Protein AF-A0A0Q9LG04-F1 (afdb_monomer)

Radius of gyration: 15.69 Å; Cα contacts (8 Å, |Δi|>4): 41; chains: 1; bounding box: 38×24×46 Å

Solvent-accessible surface area (backbone atoms only — not comparable to full-atom values): 4092 Å² total; per-residue (Å²): 111,70,67,59,53,50,52,52,51,51,52,52,50,52,52,51,51,51,30,52,49,45,30,51,51,32,46,54,27,44,78,68,76,52,57,61,67,51,74,58,96,90,46,73,49,62,52,34,69,56,53,19,49,50,58,45,48,50,51,70,52,51,49,58,52,50,53,53,59,58,71,76,108

Sequence (73 aa):
MYTSVLGGLLVVVVLGATSLWVLQDARSRVQLHRPVVATFGGLTVERPEVWAALCLLLVVLFLPLYLVARSAQ

Mean predicted aligned error: 5.03 Å

pLDDT: mean 89.34, std 6.56, range [60.78, 95.81]

Secondary structure (DSSP, 8-state):
-HHHHHHHHHHHHHHHHHHHHHHHHHHHHHHTT----EEETTEEE--HHHHHHHHHHHHHHHHHHHHHHHHT-

Foldseek 3Di:
DVVVVVVVVVVVVVLVVVLVVQLVVQVVCVVVVRHDWDDDPNDIDGHSNVRSVVSSVCCVPVVVVVVVVVVVD

Structure (mmCIF, N/CA/C/O backbone):
data_AF-A0A0Q9LG04-F1
#
_entry.id   AF-A0A0Q9LG04-F1
#
loop_
_atom_site.group_PDB
_atom_site.id
_atom_site.type_symbol
_atom_site.label_atom_id
_atom_site.label_alt_id
_atom_site.label_comp_id
_atom_site.label_asym_id
_atom_site.label_entity_id
_atom_site.label_seq_id
_atom_site.pdbx_PDB_ins_code
_atom_site.Cartn_x
_atom_site.Cartn_y
_atom_site.Cartn_z
_atom_site.occupancy
_atom_site.B_iso_or_equiv
_atom_site.auth_seq_id
_atom_site.auth_comp_id
_atom_site.auth_asym_id
_atom_site.auth_atom_id
_atom_site.pdbx_PDB_model_num
ATOM 1 N N . MET A 1 1 ? 22.002 8.083 -15.292 1.00 60.97 1 MET A N 1
ATOM 2 C CA . MET A 1 1 ? 22.031 7.126 -14.158 1.00 60.97 1 MET A CA 1
ATOM 3 C C . MET A 1 1 ? 21.516 7.752 -12.862 1.00 60.97 1 MET A C 1
ATOM 5 O O . MET A 1 1 ? 20.579 7.200 -12.307 1.00 60.97 1 MET A O 1
ATOM 9 N N . TYR A 1 2 ? 22.024 8.908 -12.408 1.00 66.38 2 TYR A N 1
ATOM 10 C CA . TYR A 1 2 ? 21.535 9.569 -11.178 1.00 66.38 2 TYR A CA 1
ATOM 11 C C . TYR A 1 2 ? 20.034 9.895 -11.179 1.00 66.38 2 TYR A C 1
ATOM 13 O O . TYR A 1 2 ? 19.365 9.683 -10.175 1.00 66.38 2 TYR A O 1
ATOM 21 N N . THR A 1 3 ? 19.491 10.348 -12.309 1.00 73.12 3 THR A N 1
ATOM 22 C CA . THR A 1 3 ? 18.063 10.671 -12.467 1.00 73.12 3 THR A CA 1
ATOM 23 C C . THR A 1 3 ? 17.151 9.457 -12.282 1.00 73.12 3 THR A C 1
ATOM 25 O O . THR A 1 3 ? 16.109 9.567 -11.646 1.00 73.12 3 THR A O 1
ATOM 28 N N . SER A 1 4 ? 17.563 8.284 -12.770 1.00 80.06 4 SER A N 1
ATOM 29 C CA . SER A 1 4 ? 16.824 7.025 -12.604 1.00 80.06 4 SER A CA 1
ATOM 30 C C . SER A 1 4 ? 16.835 6.542 -11.153 1.00 80.06 4 SER A C 1
ATOM 32 O O . SER A 1 4 ? 15.809 6.092 -10.650 1.00 80.06 4 SER A O 1
ATOM 34 N N . VAL A 1 5 ? 17.973 6.680 -10.464 1.00 86.19 5 VAL A N 1
ATOM 35 C CA . VAL A 1 5 ? 18.098 6.323 -9.041 1.00 86.19 5 VAL A CA 1
ATOM 36 C C . VAL A 1 5 ? 17.246 7.252 -8.178 1.00 86.19 5 VAL A C 1
ATOM 38 O O . VAL A 1 5 ? 16.485 6.768 -7.347 1.00 86.19 5 VAL A O 1
ATOM 41 N N . LEU A 1 6 ? 17.310 8.566 -8.417 1.00 89.88 6 LEU A N 1
ATOM 42 C CA . LEU A 1 6 ? 16.469 9.561 -7.741 1.00 89.88 6 LEU A CA 1
ATOM 43 C C . LEU A 1 6 ? 14.980 9.301 -7.974 1.00 89.88 6 LEU A C 1
ATOM 45 O O . LEU A 1 6 ? 14.209 9.3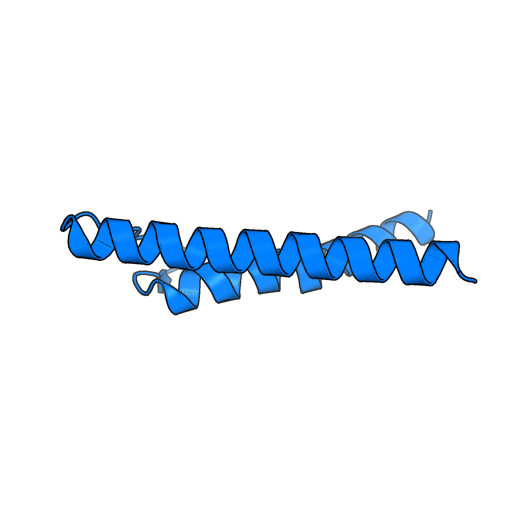31 -7.021 1.00 89.88 6 LEU A O 1
ATOM 49 N N . GLY A 1 7 ? 14.588 9.001 -9.214 1.00 86.56 7 GLY A N 1
ATOM 50 C CA . GLY A 1 7 ? 13.208 8.655 -9.546 1.00 86.56 7 GLY A CA 1
ATOM 51 C C . GLY A 1 7 ? 12.721 7.423 -8.783 1.00 86.56 7 GLY A C 1
ATOM 52 O O . GLY A 1 7 ? 11.659 7.466 -8.166 1.00 86.56 7 GLY 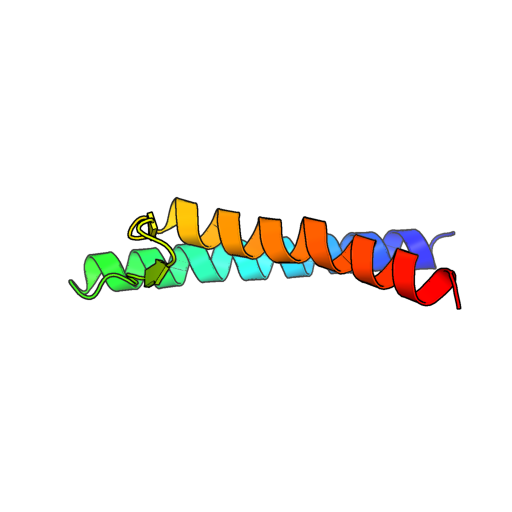A O 1
ATOM 53 N N . GLY A 1 8 ? 13.521 6.353 -8.753 1.00 87.12 8 GLY A N 1
ATOM 54 C CA . GLY A 1 8 ? 13.206 5.147 -7.982 1.00 87.12 8 GLY A CA 1
ATOM 55 C C . GLY A 1 8 ? 13.084 5.419 -6.481 1.00 87.12 8 GLY A C 1
ATOM 56 O O . GLY A 1 8 ? 12.116 4.994 -5.854 1.00 87.12 8 GLY A O 1
ATOM 57 N N . LEU A 1 9 ? 14.016 6.189 -5.912 1.00 90.88 9 LEU A N 1
ATOM 58 C CA . LEU A 1 9 ? 13.988 6.594 -4.504 1.00 90.88 9 LEU A CA 1
ATOM 59 C C . LEU A 1 9 ? 12.730 7.395 -4.163 1.00 90.88 9 LEU A C 1
ATOM 61 O O . LEU A 1 9 ? 12.092 7.131 -3.147 1.00 90.88 9 LEU A O 1
ATOM 65 N N . LEU A 1 10 ? 12.344 8.334 -5.027 1.00 91.25 10 LEU A N 1
ATOM 66 C CA . LEU A 1 10 ? 11.156 9.162 -4.835 1.00 91.25 10 LEU A CA 1
ATOM 67 C C . LEU A 1 10 ? 9.887 8.299 -4.830 1.00 91.25 10 LEU A C 1
ATOM 69 O O . LEU A 1 10 ? 9.050 8.453 -3.943 1.00 91.25 10 LEU A O 1
ATOM 73 N N . VAL A 1 11 ? 9.785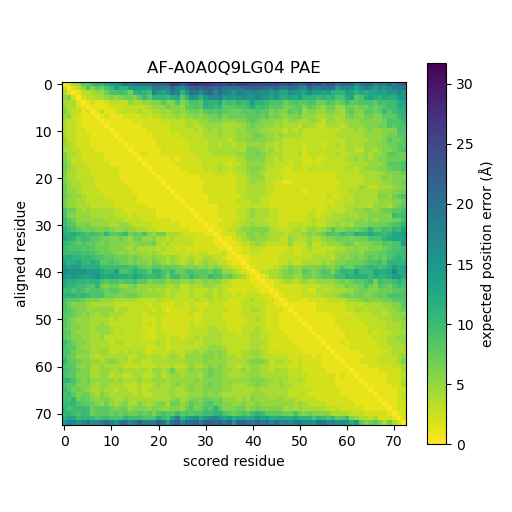 7.330 -5.745 1.00 88.38 11 VAL A N 1
ATOM 74 C CA . VAL A 1 11 ? 8.676 6.361 -5.760 1.00 88.38 11 VAL A CA 1
ATOM 75 C C . VAL A 1 11 ? 8.626 5.562 -4.458 1.00 88.38 11 VAL A C 1
ATOM 77 O O . VAL A 1 11 ? 7.561 5.460 -3.855 1.00 88.38 11 VAL A O 1
ATOM 80 N N . VAL A 1 12 ? 9.761 5.044 -3.978 1.00 89.69 12 VAL A N 1
ATOM 81 C CA . VAL A 1 12 ? 9.819 4.289 -2.713 1.00 89.69 12 VAL A CA 1
ATOM 82 C C . VAL A 1 12 ? 9.390 5.153 -1.525 1.00 89.69 12 VAL A C 1
ATOM 84 O O . VAL A 1 12 ? 8.609 4.695 -0.692 1.00 89.69 12 VAL A O 1
ATOM 87 N N . VAL A 1 13 ? 9.848 6.406 -1.456 1.00 93.62 13 VAL A N 1
ATOM 88 C CA . VAL A 1 13 ? 9.482 7.341 -0.381 1.00 93.62 13 VAL A CA 1
ATOM 89 C C . VAL A 1 13 ? 7.986 7.643 -0.400 1.00 93.62 13 VAL A C 1
ATOM 91 O O . VAL A 1 13 ? 7.344 7.569 0.645 1.00 93.62 13 VAL A O 1
ATOM 94 N N . VAL A 1 14 ? 7.417 7.936 -1.573 1.00 91.81 14 VAL A N 1
ATOM 95 C CA . VAL A 1 14 ? 5.979 8.210 -1.713 1.00 91.81 14 VAL A CA 1
ATOM 96 C C . VAL A 1 14 ? 5.163 6.985 -1.312 1.00 91.81 14 VAL A C 1
ATOM 98 O O . VAL A 1 14 ? 4.250 7.107 -0.502 1.00 91.81 14 VAL A O 1
ATOM 101 N N . LEU A 1 15 ? 5.529 5.794 -1.791 1.00 90.88 15 LEU A N 1
ATOM 102 C CA . LEU A 1 15 ? 4.838 4.554 -1.434 1.00 90.88 15 LEU A CA 1
ATOM 103 C C . LEU A 1 15 ? 4.915 4.246 0.059 1.00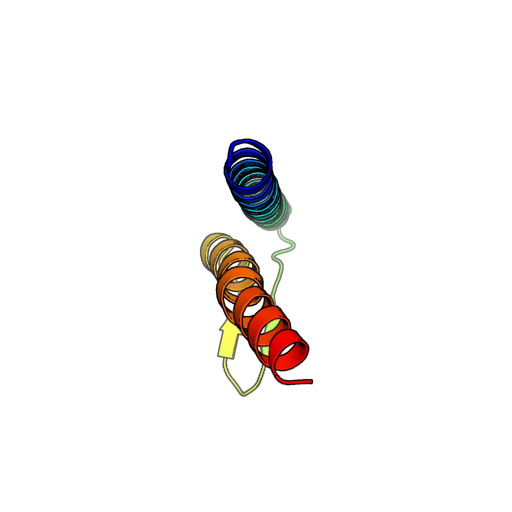 90.88 15 LEU A C 1
ATOM 105 O O . LEU A 1 15 ? 3.904 3.878 0.660 1.00 90.88 15 LEU A O 1
ATOM 109 N N . GLY A 1 16 ? 6.088 4.423 0.669 1.00 91.75 16 GLY A N 1
ATOM 110 C CA . GLY A 1 16 ? 6.275 4.253 2.105 1.00 91.75 16 GLY A CA 1
ATOM 111 C C . GLY A 1 16 ? 5.423 5.235 2.907 1.00 91.75 16 GLY A C 1
ATOM 112 O O . GLY A 1 16 ? 4.683 4.819 3.797 1.00 91.75 16 GLY A O 1
ATOM 113 N N . ALA A 1 17 ? 5.460 6.521 2.550 1.00 94.31 17 ALA A N 1
ATOM 114 C CA . ALA A 1 17 ? 4.681 7.563 3.210 1.00 94.31 17 ALA A CA 1
ATOM 115 C C . ALA A 1 17 ? 3.170 7.312 3.094 1.00 94.31 17 ALA A C 1
ATOM 117 O O . ALA A 1 17 ? 2.463 7.367 4.099 1.00 94.31 17 ALA A O 1
ATOM 118 N N . THR A 1 18 ? 2.672 6.967 1.903 1.00 92.44 18 THR A N 1
ATOM 119 C CA . THR A 1 18 ? 1.256 6.639 1.696 1.00 92.44 18 THR A CA 1
ATOM 120 C C . THR A 1 18 ? 0.848 5.393 2.479 1.00 92.44 18 THR A C 1
ATOM 122 O O . THR A 1 18 ? -0.197 5.402 3.123 1.00 92.44 18 THR A O 1
ATOM 125 N N . SER A 1 19 ? 1.672 4.341 2.495 1.00 91.62 19 SER A N 1
ATOM 126 C CA . SER A 1 19 ? 1.367 3.105 3.236 1.00 91.62 19 SER A CA 1
ATOM 127 C C . SER A 1 19 ? 1.317 3.343 4.748 1.00 91.62 19 SER A C 1
ATOM 129 O O . SER A 1 19 ? 0.422 2.844 5.430 1.00 91.62 19 SER A O 1
ATOM 131 N N . LEU A 1 20 ? 2.248 4.146 5.274 1.00 94.62 20 LEU A N 1
ATOM 132 C CA . LEU A 1 20 ? 2.252 4.558 6.678 1.00 94.62 20 LEU A CA 1
ATOM 133 C C . LEU A 1 20 ? 1.030 5.411 7.020 1.00 94.62 20 LEU A C 1
ATOM 135 O O . LEU A 1 20 ? 0.412 5.192 8.060 1.00 94.62 20 LEU A O 1
ATOM 139 N N . TRP A 1 21 ? 0.656 6.340 6.141 1.00 95.56 21 TRP A N 1
ATOM 140 C CA . TRP A 1 21 ? -0.538 7.159 6.318 1.00 95.56 21 TRP A CA 1
ATOM 141 C C . TRP A 1 21 ? -1.814 6.306 6.348 1.00 95.56 21 TRP A C 1
ATOM 143 O O . TRP A 1 21 ? -2.618 6.459 7.264 1.00 95.56 21 TRP A O 1
ATOM 153 N N . VAL A 1 22 ? -1.961 5.342 5.429 1.00 93.69 22 VAL A N 1
ATOM 154 C CA . VAL A 1 22 ? -3.092 4.392 5.420 1.00 93.69 22 VAL A CA 1
ATOM 155 C C . VAL A 1 22 ? -3.154 3.601 6.727 1.00 93.69 22 VAL A C 1
ATOM 157 O O . VAL A 1 22 ? -4.226 3.459 7.313 1.00 93.69 22 VAL A O 1
ATOM 160 N N . LEU A 1 23 ? -2.010 3.121 7.224 1.00 93.81 23 LEU A N 1
ATOM 161 C CA . LEU A 1 23 ? -1.948 2.401 8.496 1.00 93.81 23 LEU A CA 1
ATOM 162 C C . LEU A 1 23 ? -2.390 3.282 9.674 1.00 93.81 23 LEU A C 1
ATOM 164 O O . LEU A 1 23 ? -3.151 2.834 10.533 1.00 93.81 23 LEU A O 1
ATOM 168 N N . GLN A 1 24 ? -1.906 4.523 9.731 1.00 95.62 24 GLN A N 1
ATOM 169 C CA . GLN A 1 24 ? -2.235 5.472 10.796 1.00 95.62 24 GLN A CA 1
ATOM 170 C C . GLN A 1 24 ? -3.711 5.880 10.771 1.00 95.62 24 GLN A C 1
ATOM 172 O O . GLN A 1 24 ? -4.345 5.908 11.827 1.00 95.62 24 GLN A O 1
ATOM 177 N N . ASP A 1 25 ? -4.273 6.144 9.591 1.00 94.69 25 ASP A N 1
ATOM 178 C CA . ASP A 1 25 ? -5.694 6.461 9.421 1.00 94.69 25 ASP A CA 1
ATOM 179 C C . ASP A 1 25 ? -6.568 5.270 9.839 1.00 94.69 25 ASP A C 1
ATOM 181 O O . ASP A 1 25 ? -7.452 5.418 10.686 1.00 94.69 25 ASP A O 1
ATOM 185 N N . ALA A 1 26 ? -6.259 4.061 9.358 1.00 92.94 26 ALA A N 1
ATOM 186 C CA . ALA A 1 26 ? -7.007 2.860 9.717 1.00 92.94 26 ALA A CA 1
ATOM 187 C C . ALA A 1 26 ? -6.942 2.564 11.228 1.00 92.94 26 ALA A C 1
ATOM 189 O O . ALA A 1 26 ? -7.961 2.234 11.834 1.00 92.94 26 ALA A O 1
ATOM 190 N N . ARG A 1 27 ? -5.781 2.748 11.873 1.00 94.62 27 ARG A N 1
ATOM 191 C CA . ARG A 1 27 ? -5.646 2.617 13.337 1.00 94.62 27 ARG A CA 1
ATOM 192 C C . ARG A 1 27 ? -6.444 3.673 14.094 1.00 94.62 27 ARG A C 1
ATOM 194 O O . ARG A 1 27 ? -7.147 3.331 15.043 1.00 94.62 27 ARG A O 1
ATOM 201 N N . SER A 1 28 ? -6.377 4.930 13.660 1.00 95.81 28 SER A N 1
ATOM 202 C CA . SER A 1 28 ? -7.155 6.027 14.253 1.00 95.81 28 SER 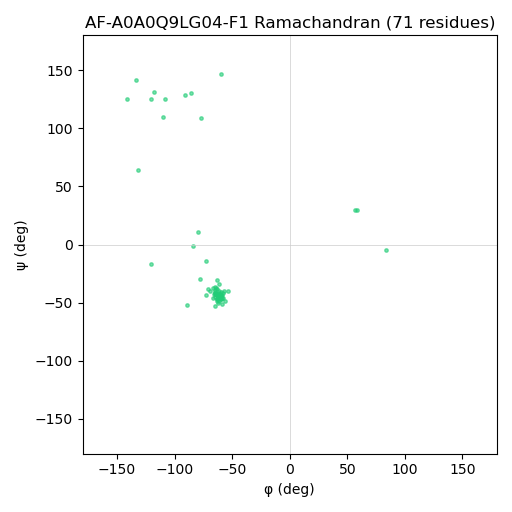A CA 1
ATOM 203 C C . SER A 1 28 ? -8.655 5.734 14.185 1.00 95.81 28 SER A C 1
ATOM 205 O O . SER A 1 28 ? -9.386 5.907 15.156 1.00 95.81 28 SER A O 1
ATOM 207 N N . ARG A 1 29 ? -9.121 5.195 13.058 1.00 93.94 29 ARG A N 1
ATOM 208 C CA . ARG A 1 29 ? -10.517 4.796 12.853 1.00 93.94 29 ARG A CA 1
ATOM 209 C C . ARG A 1 29 ? -10.961 3.628 13.729 1.00 93.94 29 ARG A C 1
ATOM 211 O O . ARG A 1 29 ? -12.084 3.646 14.231 1.00 93.94 29 ARG A O 1
ATOM 218 N N . VAL A 1 30 ? -10.085 2.650 13.965 1.00 93.12 30 VAL A N 1
ATOM 219 C CA . VAL A 1 30 ? -10.342 1.565 14.928 1.00 93.12 30 VAL A CA 1
ATOM 220 C C . VAL A 1 30 ? -10.523 2.127 16.340 1.00 93.12 30 VAL A C 1
ATOM 222 O O . VAL A 1 30 ? -11.489 1.773 17.010 1.00 93.12 30 VAL A O 1
ATOM 225 N N . GLN A 1 31 ? -9.662 3.055 16.773 1.00 93.56 31 GLN A N 1
ATOM 226 C CA . GLN A 1 31 ? -9.782 3.703 18.090 1.00 93.56 31 GLN A CA 1
ATOM 227 C C . GLN A 1 31 ? -11.093 4.497 18.235 1.00 93.56 31 GLN A C 1
ATOM 229 O O . GLN A 1 31 ? -11.708 4.513 19.300 1.00 93.56 31 GLN A O 1
ATOM 234 N N . LEU A 1 32 ? -11.567 5.098 17.142 1.00 94.06 32 LEU A N 1
ATOM 235 C CA . LEU A 1 32 ? -12.849 5.805 17.070 1.00 94.06 32 LEU A CA 1
ATOM 236 C C . LEU A 1 32 ? -14.069 4.873 16.914 1.00 94.06 32 LEU A C 1
ATOM 238 O O . LEU A 1 32 ? -15.166 5.361 16.645 1.00 94.06 32 LEU A O 1
ATOM 242 N N . HIS A 1 33 ? -13.903 3.553 17.069 1.00 91.19 33 HIS A N 1
ATOM 243 C CA . HIS A 1 33 ? -14.961 2.544 16.913 1.00 91.19 33 HIS A CA 1
ATOM 244 C C . HIS A 1 33 ? -15.656 2.585 15.537 1.00 91.19 33 HIS A C 1
ATOM 246 O O . HIS A 1 33 ? -16.831 2.244 15.402 1.00 91.19 33 HIS A O 1
ATOM 252 N N . ARG A 1 34 ? -14.933 3.010 14.493 1.00 92.12 34 ARG A N 1
ATOM 253 C CA . ARG A 1 34 ? -15.412 3.078 13.104 1.00 92.12 34 ARG A CA 1
ATOM 254 C C . ARG A 1 34 ? -14.388 2.452 12.148 1.00 92.12 34 ARG A C 1
ATOM 256 O O . ARG A 1 34 ? -13.820 3.178 11.331 1.00 92.12 34 ARG A O 1
ATOM 263 N N . PRO A 1 35 ? -14.107 1.140 12.259 1.00 90.19 35 PRO A N 1
ATOM 264 C CA . PRO A 1 35 ? -13.079 0.483 11.455 1.00 90.19 35 PRO A CA 1
ATOM 265 C C . PRO A 1 35 ? -13.369 0.596 9.954 1.00 90.19 35 PRO A C 1
ATOM 267 O O . PRO A 1 35 ? -14.522 0.572 9.522 1.00 90.19 35 PRO A O 1
ATOM 270 N N . VAL A 1 36 ? -12.307 0.692 9.152 1.00 89.69 36 VAL A N 1
ATOM 271 C CA . VAL A 1 36 ? -12.415 0.592 7.693 1.00 89.69 36 VAL A CA 1
ATOM 272 C C . VAL A 1 36 ? -12.588 -0.878 7.352 1.00 89.69 36 VAL A C 1
ATOM 274 O O . VAL A 1 36 ? -11.655 -1.666 7.501 1.00 89.69 36 VAL A O 1
ATOM 277 N N . VAL A 1 37 ? -13.786 -1.249 6.916 1.00 91.69 37 VAL A N 1
ATOM 278 C CA . VAL A 1 37 ? -14.107 -2.618 6.513 1.00 91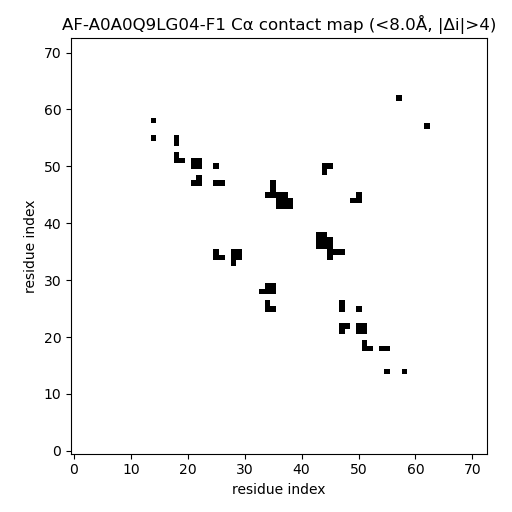.69 37 VAL A CA 1
ATOM 279 C C . VAL A 1 37 ? -14.489 -2.612 5.046 1.00 91.69 37 VAL A C 1
ATOM 281 O O . VAL A 1 37 ? -15.318 -1.809 4.620 1.00 91.69 37 VAL A O 1
ATOM 284 N N . ALA A 1 38 ? -13.903 -3.520 4.275 1.00 89.81 38 ALA A N 1
ATOM 285 C CA . ALA A 1 38 ? -14.347 -3.784 2.917 1.00 89.81 38 ALA A CA 1
ATOM 286 C C . ALA A 1 38 ? -14.464 -5.282 2.678 1.00 89.81 38 ALA A C 1
ATOM 288 O O . ALA A 1 38 ? -13.655 -6.071 3.164 1.00 89.81 38 ALA A O 1
ATOM 289 N N . THR A 1 39 ? -15.504 -5.655 1.937 1.00 90.62 39 THR A N 1
ATOM 290 C CA . THR A 1 39 ? -15.773 -7.039 1.558 1.00 90.62 39 THR A CA 1
ATOM 291 C C . THR A 1 39 ? -15.776 -7.137 0.044 1.00 90.62 39 THR A C 1
ATOM 293 O O . THR A 1 39 ? -16.514 -6.414 -0.624 1.00 90.62 39 THR A O 1
ATOM 296 N N . PHE A 1 40 ? -14.959 -8.028 -0.504 1.00 88.56 40 PHE A N 1
ATOM 297 C CA . PHE A 1 40 ? -14.870 -8.271 -1.941 1.00 88.56 40 PHE A CA 1
ATOM 298 C C . PHE A 1 40 ? -14.691 -9.766 -2.192 1.00 88.56 40 PHE A C 1
ATOM 300 O O . PHE A 1 40 ? -13.791 -10.393 -1.641 1.00 88.56 40 PHE A O 1
ATOM 307 N N . GLY A 1 41 ? -15.574 -10.356 -3.005 1.00 82.94 41 GLY A N 1
ATOM 308 C CA . GLY A 1 41 ? -15.487 -11.773 -3.382 1.00 82.94 41 GLY A CA 1
ATOM 309 C C . GLY A 1 41 ? -15.517 -12.759 -2.204 1.00 82.94 41 GLY A C 1
ATOM 310 O O . GLY A 1 41 ? -14.887 -13.806 -2.281 1.00 82.94 41 GLY A O 1
ATOM 311 N N . GLY A 1 42 ? -16.189 -12.416 -1.099 1.00 88.81 42 GLY A N 1
ATOM 312 C CA . GLY A 1 42 ? -16.225 -13.228 0.128 1.00 88.81 42 GLY A CA 1
ATOM 313 C C . GLY A 1 42 ? -15.037 -13.022 1.076 1.00 88.81 42 GLY A C 1
ATOM 314 O O . GLY A 1 42 ? -15.051 -13.548 2.186 1.00 88.81 42 GLY A O 1
ATOM 315 N N . LEU A 1 43 ? -14.035 -12.227 0.690 1.00 86.56 43 LEU A N 1
ATOM 316 C CA . LEU A 1 43 ? -12.933 -11.825 1.563 1.00 86.56 43 LEU A CA 1
ATOM 317 C C . LEU A 1 43 ? -13.290 -10.525 2.279 1.00 86.56 43 LEU A C 1
ATOM 319 O O . LEU A 1 43 ? -13.669 -9.549 1.634 1.00 86.56 43 LEU A O 1
ATOM 323 N N . THR A 1 44 ? -13.140 -10.512 3.603 1.00 91.94 44 THR A N 1
ATOM 324 C CA . THR A 1 44 ? -13.355 -9.322 4.436 1.00 91.94 44 THR A CA 1
ATOM 325 C C . THR A 1 44 ? -12.016 -8.806 4.943 1.00 91.94 44 THR A C 1
ATOM 327 O O . THR A 1 44 ? -11.251 -9.546 5.561 1.00 91.94 44 THR A O 1
ATOM 330 N N . VAL A 1 45 ? -11.734 -7.530 4.688 1.00 91.31 45 VAL A N 1
ATOM 331 C CA . VAL A 1 45 ? -10.544 -6.834 5.179 1.00 91.31 45 VAL A CA 1
ATOM 332 C C . VAL A 1 45 ? -10.968 -5.824 6.231 1.00 91.31 45 VAL A C 1
ATOM 334 O O . VAL A 1 45 ? -11.593 -4.814 5.923 1.00 91.31 45 VAL A O 1
ATOM 337 N N . GLU A 1 46 ? -10.609 -6.109 7.477 1.00 91.94 46 GLU A N 1
ATOM 338 C CA . GLU A 1 46 ? -10.925 -5.273 8.646 1.00 91.94 46 GLU A CA 1
ATOM 339 C C . GLU A 1 46 ? -9.671 -4.788 9.391 1.00 91.94 46 GLU A C 1
ATOM 341 O O . GLU A 1 46 ? -9.727 -3.850 10.184 1.00 91.94 46 GLU A O 1
ATOM 346 N N . ARG A 1 47 ? -8.516 -5.420 9.141 1.00 90.19 47 ARG A N 1
ATOM 347 C CA . ARG A 1 47 ? -7.274 -5.138 9.867 1.00 90.19 47 ARG A CA 1
ATOM 348 C C . ARG A 1 47 ? -6.514 -3.967 9.231 1.00 90.19 47 ARG A C 1
ATOM 350 O O . ARG A 1 47 ? -6.241 -4.026 8.029 1.00 90.19 47 ARG A O 1
ATOM 357 N N . PRO A 1 48 ? -6.090 -2.958 10.013 1.00 90.44 48 PRO A N 1
ATOM 358 C CA . PRO A 1 48 ? -5.294 -1.831 9.518 1.00 90.44 48 PRO A CA 1
ATOM 359 C C . PRO A 1 48 ? -4.018 -2.243 8.774 1.00 90.44 48 PRO A C 1
ATOM 361 O O . PRO A 1 48 ? -3.681 -1.672 7.739 1.00 90.44 48 PRO A O 1
ATOM 364 N N . GLU A 1 49 ? -3.319 -3.263 9.274 1.00 92.38 49 GLU A N 1
ATOM 365 C CA . GLU A 1 49 ? -2.082 -3.771 8.674 1.00 92.38 49 GLU A CA 1
ATOM 366 C C . GLU A 1 49 ? -2.335 -4.381 7.292 1.00 92.38 49 GLU A C 1
ATOM 368 O O . GLU A 1 49 ? -1.530 -4.213 6.378 1.00 92.38 49 GLU A O 1
ATOM 373 N N . VAL A 1 50 ? -3.478 -5.054 7.125 1.00 92.25 50 VAL A N 1
ATOM 374 C CA . VAL A 1 50 ? -3.868 -5.668 5.851 1.00 92.25 50 VAL A CA 1
ATOM 375 C C . VAL A 1 50 ? -4.234 -4.588 4.835 1.00 92.25 50 VAL A C 1
ATOM 377 O O . VAL A 1 50 ? -3.843 -4.698 3.678 1.00 92.25 50 VAL A O 1
ATOM 380 N N . TRP A 1 51 ? -4.895 -3.507 5.261 1.00 91.81 51 TRP A N 1
ATOM 381 C CA . TRP A 1 51 ? -5.170 -2.353 4.399 1.00 91.81 51 TRP A CA 1
ATOM 382 C C . TRP A 1 51 ? -3.898 -1.712 3.849 1.00 91.81 51 TRP A C 1
ATOM 384 O O . TRP A 1 51 ? -3.768 -1.548 2.636 1.00 91.81 51 TRP A O 1
ATOM 394 N N . ALA A 1 52 ? -2.935 -1.407 4.720 1.00 89.44 52 ALA A N 1
ATOM 395 C CA . ALA A 1 52 ? -1.664 -0.827 4.300 1.00 89.44 52 ALA A CA 1
ATOM 396 C C . ALA A 1 52 ? -0.898 -1.760 3.343 1.00 89.44 52 ALA A C 1
ATOM 398 O O . ALA A 1 52 ? -0.385 -1.310 2.317 1.00 89.44 52 ALA A O 1
ATOM 399 N N . ALA A 1 53 ? -0.873 -3.065 3.638 1.00 90.81 53 ALA A N 1
ATOM 400 C CA . ALA A 1 53 ? -0.224 -4.061 2.791 1.00 90.81 53 ALA A CA 1
ATOM 401 C C . A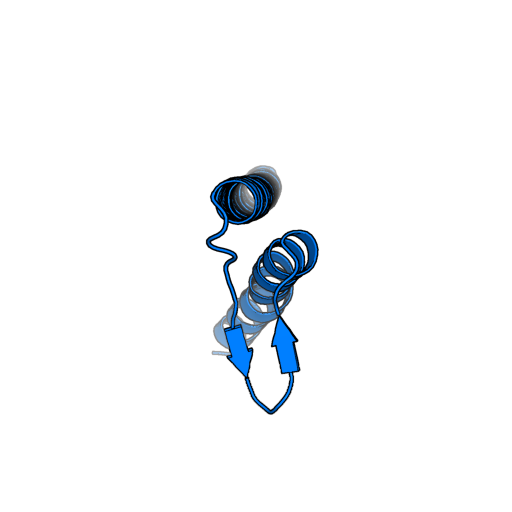LA A 1 53 ? -0.892 -4.191 1.412 1.00 90.81 53 ALA A C 1
ATOM 403 O O . ALA A 1 53 ? -0.190 -4.242 0.405 1.00 90.81 53 ALA A O 1
ATOM 404 N N . LEU A 1 54 ? -2.228 -4.203 1.343 1.00 91.00 54 LEU A N 1
ATOM 405 C CA . LEU A 1 54 ? -2.965 -4.268 0.077 1.00 91.00 54 LEU A CA 1
ATOM 406 C C . LEU A 1 54 ? -2.748 -3.018 -0.776 1.00 91.00 54 LEU A C 1
ATOM 408 O O . LEU A 1 54 ? -2.516 -3.141 -1.977 1.00 91.00 54 LEU A O 1
ATOM 412 N N . CYS A 1 55 ? -2.767 -1.826 -0.170 1.00 88.75 55 CYS A N 1
ATOM 413 C CA . CYS A 1 55 ? -2.456 -0.584 -0.877 1.00 88.75 55 CYS A CA 1
ATOM 414 C C . CYS A 1 55 ? -1.045 -0.615 -1.479 1.00 88.75 55 CYS A C 1
ATOM 416 O O . CYS A 1 55 ? -0.876 -0.287 -2.654 1.00 88.75 55 CYS A O 1
ATOM 418 N N . LEU A 1 56 ? -0.045 -1.057 -0.710 1.00 89.88 56 LEU A N 1
ATOM 419 C CA . LEU A 1 56 ? 1.323 -1.197 -1.207 1.00 89.88 56 LEU A CA 1
ATOM 420 C C . LEU A 1 56 ? 1.411 -2.235 -2.334 1.00 89.88 56 LEU A C 1
ATOM 422 O O . LEU A 1 56 ? 2.007 -1.965 -3.375 1.00 89.88 56 LEU A O 1
ATOM 426 N N . LEU A 1 57 ? 0.791 -3.401 -2.144 1.00 92.31 57 LEU A N 1
ATOM 427 C CA . LEU A 1 57 ? 0.797 -4.503 -3.105 1.00 92.31 57 LEU A CA 1
ATOM 428 C C . LEU A 1 57 ? 0.161 -4.100 -4.439 1.00 92.31 57 LEU A C 1
ATOM 430 O O . LEU A 1 57 ? 0.713 -4.417 -5.491 1.00 92.31 57 LEU A O 1
ATOM 434 N N . LEU A 1 58 ? -0.948 -3.353 -4.412 1.00 89.69 58 LEU A N 1
ATOM 435 C CA . LEU A 1 58 ? -1.574 -2.825 -5.623 1.00 89.69 58 LEU A CA 1
ATOM 436 C C . LEU A 1 58 ? -0.587 -1.983 -6.430 1.00 89.69 58 LEU A C 1
ATOM 438 O O . LEU A 1 58 ? -0.432 -2.205 -7.628 1.00 89.69 58 LEU A O 1
ATOM 442 N N . VAL A 1 59 ? 0.127 -1.053 -5.798 1.00 89.50 59 VAL A N 1
ATOM 443 C CA . VAL A 1 59 ? 1.048 -0.208 -6.563 1.00 89.50 59 VAL A CA 1
ATOM 444 C C . VAL A 1 59 ? 2.287 -0.985 -7.004 1.00 89.50 59 VAL A C 1
ATOM 446 O O . VAL A 1 59 ? 2.679 -0.885 -8.162 1.00 89.50 59 VAL A O 1
ATOM 449 N N . VAL A 1 60 ? 2.873 -1.805 -6.128 1.00 88.38 60 VAL A N 1
ATOM 450 C CA . VAL A 1 60 ? 4.074 -2.597 -6.442 1.00 88.38 60 VAL A CA 1
ATOM 451 C C . VAL A 1 60 ? 3.825 -3.608 -7.562 1.00 88.38 60 VAL A C 1
ATOM 453 O O . VAL A 1 60 ? 4.750 -3.888 -8.313 1.00 88.38 60 VAL A O 1
ATOM 456 N N . LEU A 1 61 ? 2.607 -4.133 -7.719 1.00 91.50 61 LEU A N 1
ATOM 457 C CA . LEU A 1 61 ? 2.279 -5.058 -8.807 1.00 91.50 61 LEU A CA 1
ATOM 458 C C . LEU A 1 61 ? 1.809 -4.336 -10.072 1.00 91.50 61 LEU A C 1
ATOM 460 O O . LEU A 1 61 ? 2.342 -4.575 -11.155 1.00 91.50 61 LEU A O 1
ATOM 464 N N . PHE A 1 62 ? 0.819 -3.447 -9.963 1.00 90.94 62 PHE A N 1
ATOM 465 C CA . PHE A 1 62 ? 0.175 -2.868 -11.143 1.00 90.94 62 PHE A CA 1
ATOM 466 C C . PHE A 1 62 ? 1.003 -1.764 -11.801 1.00 90.94 62 PHE A C 1
ATOM 468 O O . PHE A 1 62 ? 0.929 -1.610 -13.019 1.00 90.94 62 PHE A O 1
ATOM 475 N N . LEU A 1 63 ? 1.824 -1.024 -11.049 1.00 87.38 63 LEU A N 1
ATOM 476 C CA . LEU A 1 63 ? 2.680 0.012 -11.629 1.00 87.38 63 LEU A CA 1
ATOM 477 C C . LEU A 1 63 ? 3.750 -0.561 -12.575 1.00 87.38 63 LEU A C 1
ATOM 479 O O . LEU A 1 63 ? 3.804 -0.105 -13.719 1.00 87.38 63 LEU A O 1
ATOM 483 N N . PRO A 1 64 ? 4.588 -1.546 -12.185 1.00 84.88 64 PRO A N 1
ATOM 484 C CA . PRO A 1 64 ? 5.553 -2.119 -13.118 1.00 84.88 64 PRO A CA 1
ATOM 485 C C . PRO A 1 64 ? 4.861 -2.838 -14.275 1.00 84.88 64 PRO A C 1
ATOM 487 O O . PRO A 1 64 ? 5.311 -2.690 -15.407 1.00 84.88 64 PRO A O 1
ATOM 490 N N . LEU A 1 65 ? 3.742 -3.535 -14.034 1.00 89.88 65 LEU A N 1
ATOM 491 C CA . LEU A 1 65 ? 2.952 -4.145 -15.110 1.00 89.88 65 LEU A CA 1
ATOM 492 C C . LEU A 1 65 ? 2.486 -3.106 -16.134 1.00 89.88 65 LEU A C 1
ATOM 494 O O . LEU A 1 65 ? 2.642 -3.322 -17.332 1.00 89.88 65 LEU A O 1
ATOM 498 N N . TYR A 1 66 ? 1.970 -1.964 -15.679 1.00 88.25 66 TYR A N 1
ATOM 499 C CA . TYR A 1 66 ? 1.565 -0.867 -16.555 1.00 88.25 66 TYR A CA 1
ATOM 500 C C . TYR A 1 66 ? 2.743 -0.308 -17.360 1.00 88.25 66 TYR A C 1
ATOM 502 O O . TYR A 1 66 ? 2.614 -0.083 -18.561 1.00 88.25 66 TYR A O 1
ATOM 510 N N . LEU A 1 67 ? 3.902 -0.105 -16.727 1.00 88.88 67 LEU A N 1
ATOM 511 C CA . LEU A 1 67 ? 5.093 0.400 -17.413 1.00 88.88 67 LEU A CA 1
ATOM 512 C C . LEU A 1 67 ? 5.606 -0.582 -18.472 1.00 88.88 67 LEU A C 1
ATOM 514 O O . LEU A 1 67 ? 5.941 -0.155 -19.575 1.00 88.88 67 LEU A O 1
ATOM 518 N N . VAL A 1 68 ? 5.614 -1.881 -18.161 1.00 91.69 68 VAL A N 1
ATOM 519 C CA . VAL A 1 68 ? 5.971 -2.941 -19.113 1.00 91.69 68 VAL A CA 1
ATOM 520 C C . VAL A 1 68 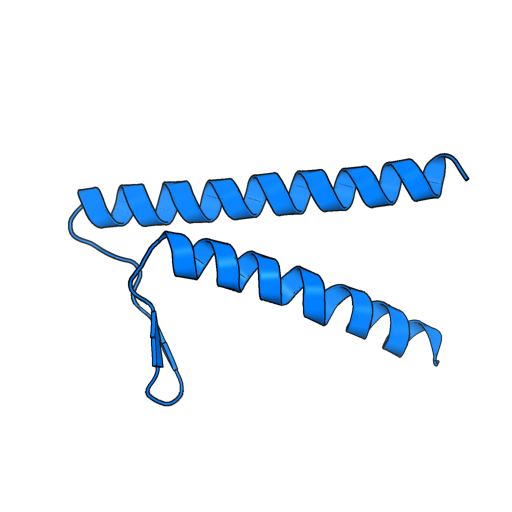? 4.981 -2.963 -20.276 1.00 91.69 68 VAL A C 1
ATOM 522 O O . VAL A 1 68 ? 5.402 -2.893 -21.429 1.00 91.69 68 VAL A O 1
ATOM 525 N N . ALA A 1 69 ? 3.677 -2.977 -19.992 1.00 93.00 69 ALA A N 1
ATOM 526 C CA . ALA A 1 69 ? 2.636 -2.966 -21.018 1.00 93.00 69 ALA A CA 1
ATOM 527 C C . ALA A 1 69 ? 2.725 -1.725 -21.921 1.00 93.00 69 ALA A C 1
ATOM 529 O O . ALA A 1 69 ? 2.599 -1.838 -23.136 1.00 93.00 69 ALA A O 1
ATOM 530 N N . ARG A 1 70 ? 3.008 -0.552 -21.344 1.00 92.44 70 ARG A N 1
ATOM 531 C CA . ARG A 1 70 ? 3.222 0.696 -22.085 1.00 92.44 70 ARG A CA 1
ATOM 532 C C . ARG A 1 70 ? 4.460 0.639 -22.979 1.00 92.44 70 ARG A C 1
ATOM 534 O O . ARG A 1 70 ? 4.425 1.185 -24.069 1.00 92.44 70 ARG A O 1
ATOM 541 N N . SER A 1 71 ? 5.552 0.028 -22.520 1.00 90.81 71 SER A N 1
ATOM 542 C CA . SER A 1 71 ? 6.784 -0.098 -23.316 1.00 90.81 71 SER A CA 1
ATOM 543 C C . SER A 1 71 ? 6.693 -1.107 -24.463 1.00 90.81 71 SER A C 1
ATOM 545 O O . SER A 1 71 ? 7.568 -1.118 -25.321 1.00 90.81 71 SER A O 1
ATOM 547 N N . ALA A 1 72 ? 5.669 -1.966 -24.462 1.00 84.56 72 ALA A N 1
ATOM 548 C CA . ALA A 1 72 ? 5.413 -2.930 -25.529 1.00 84.56 72 ALA A CA 1
ATOM 549 C C . ALA A 1 72 ? 4.616 -2.336 -26.712 1.00 84.56 72 ALA A C 1
ATOM 551 O O . ALA A 1 72 ? 4.341 -3.060 -27.669 1.00 84.56 72 ALA A O 1
ATOM 552 N N . GLN A 1 73 ? 4.231 -1.056 -26.631 1.00 60.78 73 GLN A N 1
ATOM 553 C CA . GLN A 1 73 ? 3.623 -0.267 -27.710 1.00 60.78 73 GLN A C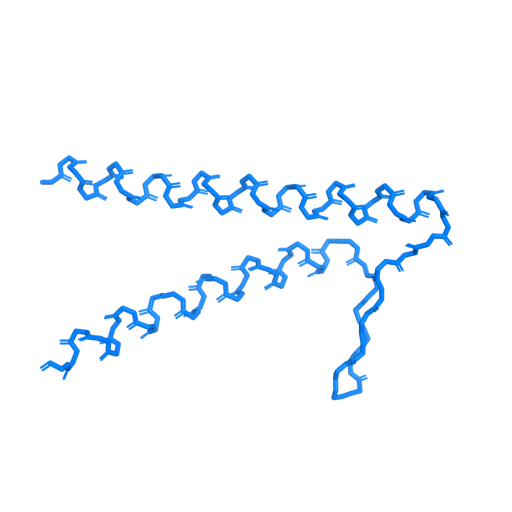A 1
ATOM 554 C C . GLN A 1 73 ? 4.676 0.609 -28.388 1.00 60.78 73 GLN A C 1
ATOM 556 O O . GLN A 1 73 ? 4.574 0.766 -29.623 1.00 60.78 73 GLN A O 1
#